Protein AF-A0A7Y5GNB3-F1 (afdb_monomer)

Structure (mmCIF, N/CA/C/O backbone):
data_AF-A0A7Y5GNB3-F1
#
_entry.id   AF-A0A7Y5GNB3-F1
#
loop_
_atom_site.group_PDB
_atom_site.id
_atom_site.type_symbol
_atom_site.label_atom_id
_atom_site.label_alt_id
_atom_site.label_comp_id
_atom_site.label_asym_id
_atom_site.label_entity_id
_atom_site.label_seq_id
_atom_site.pdbx_PDB_ins_code
_atom_site.Cartn_x
_atom_site.Cartn_y
_atom_site.Cartn_z
_atom_site.occupancy
_atom_site.B_iso_or_equiv
_atom_site.auth_seq_id
_atom_site.auth_comp_id
_atom_site.auth_asym_id
_atom_site.auth_atom_id
_atom_site.pdbx_PDB_model_num
ATOM 1 N N . MET A 1 1 ? 2.894 -20.223 -29.907 1.00 33.75 1 MET A N 1
ATOM 2 C CA . MET A 1 1 ? 2.914 -19.004 -30.746 1.00 33.75 1 MET A CA 1
ATOM 3 C C . MET A 1 1 ? 2.050 -17.938 -30.088 1.00 33.75 1 MET A C 1
ATOM 5 O O . MET A 1 1 ? 1.054 -18.268 -29.462 1.00 33.75 1 MET A O 1
ATOM 9 N N . THR A 1 2 ? 2.526 -16.702 -30.123 1.00 33.84 2 THR A N 1
ATOM 10 C CA . THR A 1 2 ? 2.248 -15.579 -29.219 1.00 33.84 2 THR A CA 1
ATOM 11 C C . THR A 1 2 ? 0.923 -14.840 -29.468 1.00 33.84 2 THR A C 1
ATOM 13 O O . THR A 1 2 ? 0.481 -14.677 -30.600 1.00 33.84 2 THR A O 1
ATOM 16 N N . LYS A 1 3 ? 0.349 -14.357 -28.354 1.00 45.47 3 LYS A N 1
ATOM 17 C CA . LYS A 1 3 ? -0.750 -13.387 -28.157 1.00 45.47 3 LYS A CA 1
ATOM 18 C C . LYS A 1 3 ? -0.812 -12.251 -29.197 1.00 45.47 3 LYS A C 1
ATOM 20 O O . LYS A 1 3 ? 0.195 -11.589 -29.429 1.00 45.47 3 LYS A O 1
ATOM 25 N N . LYS A 1 4 ? -2.028 -11.887 -29.625 1.00 36.28 4 LYS A N 1
ATOM 26 C CA . LYS A 1 4 ? -2.442 -10.490 -29.871 1.00 36.28 4 LYS A CA 1
ATOM 27 C C . LYS A 1 4 ? -3.887 -10.311 -29.399 1.00 36.28 4 LYS A C 1
ATOM 29 O O . LYS A 1 4 ? -4.824 -10.733 -30.064 1.00 36.28 4 LYS A O 1
ATOM 34 N N . SER A 1 5 ? -4.053 -9.727 -28.216 1.00 41.22 5 SER A N 1
ATOM 35 C CA . SER A 1 5 ? -5.339 -9.226 -27.733 1.00 41.22 5 SER A CA 1
ATOM 36 C C . SER A 1 5 ? -5.707 -7.976 -28.535 1.00 41.22 5 SER A C 1
ATOM 38 O O . SER A 1 5 ? -4.947 -7.007 -28.542 1.00 41.22 5 SER A O 1
ATOM 40 N N . ASN A 1 6 ? -6.855 -8.017 -29.213 1.00 38.19 6 ASN A N 1
ATOM 41 C CA . ASN A 1 6 ? -7.488 -6.886 -29.891 1.00 38.19 6 ASN A CA 1
ATOM 42 C C . ASN A 1 6 ? -7.860 -5.796 -28.871 1.00 38.19 6 ASN A C 1
ATOM 44 O O . ASN A 1 6 ? -9.002 -5.728 -28.428 1.00 38.19 6 ASN A O 1
ATOM 48 N N . ASN A 1 7 ? -6.910 -4.942 -28.492 1.00 41.50 7 ASN A N 1
ATOM 49 C CA . ASN A 1 7 ? -7.237 -3.673 -27.854 1.00 41.50 7 ASN A CA 1
ATOM 50 C C . ASN A 1 7 ? -7.339 -2.621 -28.959 1.00 41.50 7 ASN A C 1
ATOM 52 O O . ASN A 1 7 ? -6.339 -2.267 -29.585 1.00 41.50 7 ASN A O 1
ATOM 56 N N . SER A 1 8 ? -8.561 -2.168 -29.237 1.00 49.09 8 SER A N 1
ATOM 57 C CA . SER A 1 8 ? -8.845 -1.134 -30.231 1.00 49.09 8 SER A CA 1
ATOM 58 C C . SER A 1 8 ? -8.033 0.136 -29.921 1.00 49.09 8 SER A C 1
ATOM 60 O O . SER A 1 8 ? -8.184 0.691 -28.827 1.00 49.09 8 SER A O 1
ATOM 62 N N . PRO A 1 9 ? -7.196 0.633 -30.855 1.00 53.81 9 PRO A N 1
ATOM 63 C CA . PRO A 1 9 ? -6.323 1.793 -30.636 1.00 53.81 9 PRO A CA 1
ATOM 64 C C . PRO A 1 9 ? -7.065 3.048 -30.158 1.00 53.81 9 PRO A C 1
ATOM 66 O O . PRO A 1 9 ? -6.516 3.852 -29.412 1.00 53.81 9 PRO A O 1
ATOM 69 N N . SER A 1 10 ? -8.330 3.200 -30.552 1.00 52.97 10 SER A N 1
ATOM 70 C CA . SER A 1 10 ? -9.197 4.325 -30.196 1.00 52.97 10 SER A CA 1
ATOM 71 C C . SER A 1 10 ? -9.533 4.394 -28.705 1.00 52.97 10 SER A C 1
ATOM 73 O O . SER A 1 10 ? -9.517 5.482 -28.137 1.00 52.97 10 SER A O 1
ATOM 75 N N . VAL A 1 11 ? -9.779 3.251 -28.058 1.00 50.12 11 VAL A N 1
ATOM 76 C CA . VAL A 1 11 ? -10.068 3.192 -26.616 1.00 50.12 11 VAL A CA 1
ATOM 77 C C . VAL A 1 11 ? -8.819 3.592 -25.836 1.00 50.12 11 VAL A C 1
ATOM 79 O O . VAL A 1 11 ? -8.875 4.470 -24.984 1.00 50.12 11 VAL A O 1
ATOM 82 N N . LEU A 1 12 ? -7.661 3.042 -26.204 1.00 47.97 12 LEU A N 1
ATOM 83 C CA . LEU A 1 12 ? -6.388 3.367 -25.563 1.00 47.97 12 LEU A CA 1
ATOM 84 C C . LEU A 1 12 ? -6.004 4.849 -25.729 1.00 47.97 12 LEU A C 1
ATOM 86 O O . LEU A 1 12 ? -5.516 5.455 -24.783 1.00 47.97 12 LEU A O 1
ATOM 90 N N . ILE A 1 13 ? -6.257 5.453 -26.894 1.00 51.41 13 ILE A N 1
ATOM 91 C CA . ILE A 1 13 ? -5.993 6.882 -27.129 1.00 51.41 13 ILE A CA 1
ATOM 92 C C . ILE A 1 13 ? -6.908 7.768 -26.278 1.00 51.41 13 ILE A C 1
ATOM 94 O O . ILE A 1 13 ? -6.442 8.783 -25.768 1.00 51.41 13 ILE A O 1
ATOM 98 N N . ASN A 1 14 ? -8.179 7.403 -26.099 1.00 46.94 14 ASN A N 1
ATOM 99 C CA . ASN A 1 14 ? -9.084 8.176 -25.248 1.00 46.94 14 ASN A CA 1
ATOM 100 C C . ASN A 1 14 ? -8.690 8.065 -23.767 1.00 46.94 14 ASN A C 1
ATOM 102 O O . ASN A 1 14 ? -8.584 9.084 -23.092 1.00 46.94 14 ASN A O 1
ATOM 106 N N . TYR A 1 15 ? -8.326 6.864 -23.305 1.00 48.03 15 TYR A N 1
ATOM 107 C CA . TYR A 1 15 ? -7.757 6.660 -21.968 1.00 48.03 15 TYR A CA 1
ATOM 108 C C . TYR A 1 15 ? -6.443 7.432 -21.763 1.00 48.03 15 TYR A C 1
ATOM 110 O O . TYR A 1 15 ? -6.247 8.040 -20.719 1.00 48.03 15 TYR A O 1
ATOM 118 N N . LEU A 1 16 ? -5.549 7.476 -22.755 1.00 48.19 16 LEU A N 1
ATOM 119 C CA . LEU A 1 16 ? -4.295 8.240 -22.672 1.00 48.19 16 LEU A CA 1
ATOM 120 C C . LEU A 1 16 ? -4.500 9.758 -22.772 1.00 48.19 16 LEU A C 1
ATOM 122 O O . LEU A 1 16 ? -3.647 10.509 -22.311 1.00 48.19 16 LEU A O 1
ATOM 126 N N . LYS A 1 17 ? -5.598 10.227 -23.371 1.00 47.16 17 LYS A N 1
ATOM 127 C CA . LYS A 1 17 ? -5.959 11.652 -23.397 1.00 47.16 17 LYS A CA 1
ATOM 128 C C . LYS A 1 17 ? -6.608 12.099 -22.091 1.00 47.16 17 LYS A C 1
ATOM 130 O O . LYS A 1 17 ? -6.341 13.206 -21.647 1.00 47.16 17 LYS A O 1
ATOM 135 N N . GLU A 1 18 ? -7.417 11.253 -21.464 1.00 46.00 18 GLU A N 1
ATOM 136 C CA . GLU A 1 18 ? -8.108 11.589 -20.211 1.00 46.00 18 GLU A CA 1
ATOM 137 C C . GLU A 1 18 ? -7.254 11.301 -18.961 1.00 46.00 18 GLU A C 1
ATOM 139 O O . GLU A 1 18 ? -7.319 12.053 -17.993 1.00 46.00 18 GLU A O 1
ATOM 144 N N . PHE A 1 19 ? -6.380 10.286 -18.999 1.00 52.12 19 PHE A N 1
ATOM 145 C CA . PHE A 1 19 ? -5.480 9.887 -17.899 1.00 52.12 19 PHE A CA 1
ATOM 146 C C . PHE A 1 19 ? -3.993 10.038 -18.245 1.00 52.12 19 PHE A C 1
ATOM 148 O O . PHE A 1 19 ? -3.114 9.533 -17.543 1.00 52.12 19 PHE A O 1
ATOM 155 N N . GLY A 1 20 ? -3.687 10.724 -19.346 1.00 46.38 20 GLY A N 1
ATOM 156 C CA . GLY A 1 20 ? -2.318 11.055 -19.705 1.00 46.38 20 GLY A CA 1
ATOM 157 C C . GLY A 1 20 ? -1.679 11.904 -18.615 1.00 46.38 20 GLY A C 1
ATOM 158 O O . GLY A 1 20 ? -2.244 12.905 -18.172 1.00 46.38 20 GLY A O 1
ATOM 159 N N . T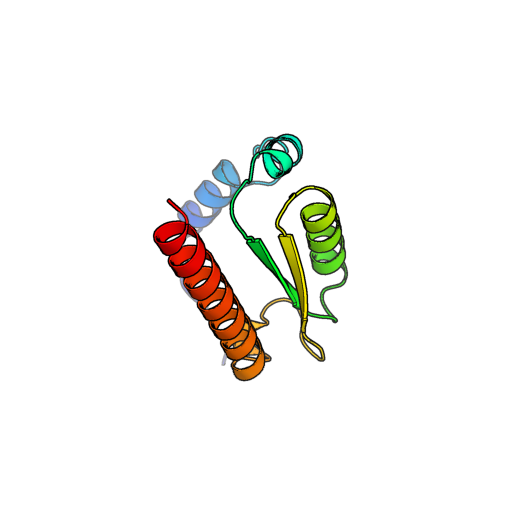HR A 1 21 ? -0.454 11.556 -18.231 1.00 50.97 21 THR A N 1
ATOM 160 C CA . THR A 1 21 ? 0.354 12.268 -17.226 1.00 50.97 21 THR A CA 1
ATOM 161 C C . THR A 1 21 ? 0.625 13.746 -17.560 1.00 50.97 21 THR A C 1
ATOM 163 O O . THR A 1 21 ? 1.256 14.432 -16.765 1.00 50.97 21 THR A O 1
ATOM 166 N N . GLY A 1 22 ? 0.179 14.237 -18.726 1.00 50.59 22 GLY A N 1
ATOM 167 C CA . GLY A 1 22 ? 0.225 15.643 -19.137 1.00 50.59 22 GLY A CA 1
ATOM 168 C C . GLY A 1 22 ? -1.061 16.452 -18.903 1.00 50.59 22 GLY A C 1
ATOM 169 O O . GLY A 1 22 ? -1.024 17.661 -19.095 1.00 50.59 22 GLY A O 1
ATOM 170 N N . ILE A 1 23 ? -2.182 15.826 -18.510 1.00 50.41 23 ILE A N 1
ATOM 171 C CA . ILE A 1 23 ? -3.486 16.499 -18.285 1.00 50.41 23 ILE A CA 1
ATOM 172 C C . ILE A 1 23 ? -4.000 16.287 -16.851 1.00 50.41 23 ILE A C 1
ATOM 174 O O . ILE A 1 23 ? -4.762 17.107 -16.335 1.00 50.41 23 ILE A O 1
ATOM 178 N N . MET A 1 24 ? -3.539 15.241 -16.158 1.00 50.94 24 MET A N 1
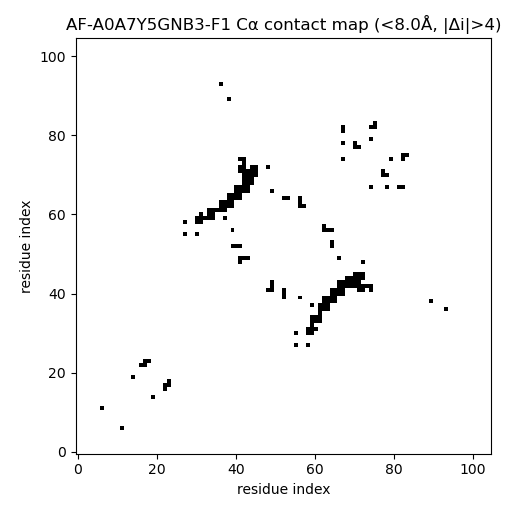ATOM 179 C CA . MET A 1 24 ? -3.884 15.038 -14.754 1.00 50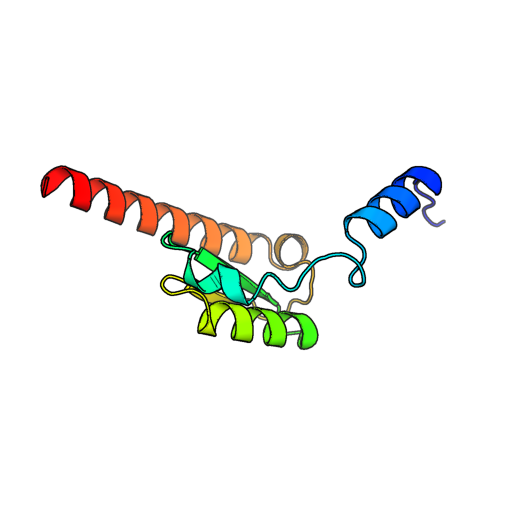.94 24 MET A CA 1
ATOM 180 C C . MET A 1 24 ? -3.189 16.100 -13.892 1.00 50.94 24 MET A C 1
ATOM 182 O O . MET A 1 24 ? -1.966 16.089 -13.735 1.00 50.94 24 MET A O 1
ATOM 186 N N . SER A 1 25 ? -3.970 17.036 -13.347 1.00 57.59 25 SER A N 1
ATOM 187 C CA . SER A 1 25 ? -3.450 18.011 -12.384 1.00 57.59 25 SER A CA 1
ATOM 188 C C . SER A 1 25 ? -2.804 17.260 -11.213 1.00 57.59 25 SER A C 1
ATOM 190 O O . SER A 1 25 ? -3.357 16.248 -10.775 1.00 57.59 25 SER A O 1
ATOM 192 N N . PRO A 1 26 ? -1.643 17.700 -10.698 1.00 65.88 26 PRO A N 1
ATOM 193 C CA . PRO A 1 26 ? -0.973 17.011 -9.602 1.00 65.88 26 PRO A CA 1
ATOM 194 C C . PRO A 1 26 ? -1.878 16.982 -8.364 1.00 65.88 26 PRO A C 1
ATOM 196 O O . PRO A 1 26 ? -2.050 17.988 -7.681 1.00 65.88 26 PRO A O 1
ATOM 199 N N . LEU A 1 27 ? -2.432 15.808 -8.049 1.00 74.50 27 LEU A N 1
ATOM 200 C CA . LEU A 1 27 ? -3.338 15.614 -6.909 1.00 74.50 27 LEU A CA 1
ATOM 201 C C . LEU A 1 27 ? -2.611 15.553 -5.556 1.00 74.50 27 LEU A C 1
ATOM 203 O O . LEU A 1 27 ? -3.250 15.384 -4.522 1.00 74.50 27 LEU A O 1
ATOM 207 N N . TRP A 1 28 ? -1.288 15.738 -5.544 1.00 78.62 28 TRP A N 1
ATOM 208 C CA . TRP A 1 28 ? -0.449 15.723 -4.342 1.00 78.62 28 TRP A CA 1
ATOM 209 C C . TRP A 1 28 ? -0.968 16.650 -3.235 1.00 78.62 28 TRP A C 1
ATOM 211 O O . TRP A 1 28 ? -0.939 16.275 -2.068 1.00 78.62 28 TRP A O 1
ATOM 221 N N . GLY A 1 29 ? -1.504 17.825 -3.591 1.00 74.12 29 GLY A N 1
ATOM 222 C CA . GLY A 1 29 ? -2.081 18.767 -2.624 1.00 74.12 29 GLY A CA 1
ATOM 223 C C . GLY A 1 29 ? -3.366 18.273 -1.947 1.00 74.12 29 GLY A C 1
ATOM 224 O O . GLY A 1 29 ? -3.673 18.712 -0.844 1.00 74.12 29 GLY A O 1
ATOM 225 N N . PHE A 1 30 ? -4.090 17.340 -2.570 1.00 78.19 30 PHE A N 1
ATOM 226 C CA . PHE A 1 30 ? -5.335 16.775 -2.043 1.00 78.19 30 PHE A CA 1
ATOM 227 C C . PHE A 1 30 ? -5.114 15.535 -1.175 1.00 78.19 30 PHE A C 1
ATOM 229 O O . PHE A 1 30 ? -6.018 15.157 -0.437 1.00 78.19 30 PHE A O 1
ATOM 236 N N . LEU A 1 31 ? -3.925 14.921 -1.215 1.00 82.00 31 LEU A N 1
ATOM 237 C CA . LEU A 1 31 ? -3.615 13.732 -0.412 1.00 82.00 31 LEU A CA 1
ATOM 238 C C . LEU A 1 31 ? -3.760 13.988 1.094 1.00 82.00 31 LEU A C 1
ATOM 240 O O . LEU A 1 31 ? -4.214 13.114 1.827 1.00 82.00 31 LEU A O 1
ATOM 244 N N . ARG A 1 32 ? -3.469 15.215 1.538 1.00 82.44 32 ARG A N 1
ATOM 245 C CA . ARG A 1 32 ? -3.623 15.632 2.940 1.00 82.44 32 ARG A CA 1
ATOM 246 C C . ARG A 1 32 ? -5.075 15.708 3.402 1.00 82.44 32 ARG A C 1
ATOM 248 O O . ARG A 1 32 ? -5.319 15.657 4.599 1.00 82.44 32 ARG A O 1
ATOM 255 N N . ASN A 1 33 ? -6.017 15.819 2.468 1.00 81.88 33 ASN A N 1
ATOM 256 C CA . ASN A 1 33 ? -7.448 15.865 2.767 1.00 81.88 33 ASN A CA 1
ATOM 257 C C . ASN A 1 33 ? -8.055 14.456 2.877 1.00 81.88 33 ASN A C 1
ATOM 259 O O . ASN A 1 33 ? -9.259 14.323 3.077 1.00 81.88 33 ASN A O 1
ATOM 263 N N . ILE A 1 34 ? -7.255 13.398 2.696 1.00 84.50 34 ILE A N 1
ATOM 264 C CA . ILE A 1 34 ? -7.710 12.025 2.890 1.00 84.50 34 ILE A CA 1
ATOM 265 C C . ILE A 1 34 ? -7.702 11.731 4.393 1.00 84.50 34 ILE A C 1
ATOM 267 O O . ILE A 1 34 ? -6.654 11.492 4.990 1.00 84.50 34 ILE A O 1
ATOM 271 N N . GLU A 1 35 ? -8.891 11.753 4.991 1.00 82.12 35 GLU A N 1
ATOM 272 C CA . GLU A 1 35 ? -9.113 11.500 6.425 1.00 82.12 35 GLU A CA 1
ATOM 273 C C . GLU A 1 35 ? -9.395 10.020 6.743 1.00 82.12 35 GLU A C 1
ATOM 275 O O . GLU A 1 35 ? -9.509 9.631 7.905 1.00 82.12 35 GLU A O 1
ATOM 280 N N . TYR A 1 36 ? -9.521 9.181 5.714 1.00 84.50 36 TYR A N 1
ATOM 281 C CA . TYR A 1 36 ? -9.774 7.751 5.867 1.00 84.50 36 TYR A CA 1
ATOM 282 C C . TYR A 1 36 ? -8.462 6.962 5.971 1.00 84.50 36 TYR A C 1
ATOM 284 O O . TYR A 1 36 ? -7.459 7.379 5.386 1.00 84.50 36 TYR A O 1
ATOM 292 N N . PRO A 1 37 ? -8.454 5.803 6.657 1.00 87.88 37 PRO A N 1
ATOM 293 C CA . PRO A 1 37 ? -7.318 4.891 6.620 1.00 87.88 37 PRO A CA 1
ATOM 294 C C . PRO A 1 37 ? -6.990 4.488 5.178 1.00 87.88 37 PRO A C 1
ATOM 296 O O . PRO A 1 37 ? -7.881 4.096 4.422 1.00 87.88 37 PRO A O 1
ATOM 299 N N . VAL A 1 38 ? -5.714 4.556 4.801 1.00 90.81 38 VAL A N 1
ATOM 300 C CA . VAL A 1 38 ? -5.232 4.164 3.469 1.00 90.81 38 VAL A CA 1
ATOM 301 C C . VAL A 1 38 ? -4.141 3.118 3.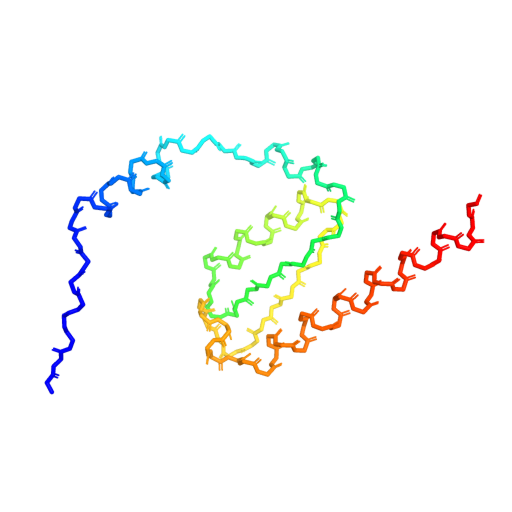614 1.00 90.81 38 VAL A C 1
ATOM 303 O O . VAL A 1 38 ? -3.129 3.364 4.261 1.00 90.81 38 VAL A O 1
ATOM 306 N N . LEU A 1 39 ? -4.307 1.974 2.956 1.00 92.44 39 LEU A N 1
ATOM 307 C CA . LEU A 1 39 ? -3.231 1.006 2.786 1.00 92.44 39 LEU A CA 1
ATOM 308 C C . LEU A 1 39 ? -2.553 1.228 1.436 1.00 92.44 39 LEU A C 1
ATOM 310 O O . LEU A 1 39 ? -3.184 1.156 0.382 1.00 92.44 39 LEU A O 1
ATOM 314 N N . LEU A 1 40 ? -1.252 1.468 1.478 1.00 92.69 40 LEU A N 1
ATOM 315 C CA . LEU A 1 40 ? -0.386 1.576 0.321 1.00 92.69 40 LEU A CA 1
ATOM 316 C C . LEU A 1 40 ? 0.472 0.312 0.229 1.00 92.69 40 LEU A C 1
ATOM 318 O O . LEU A 1 40 ? 1.136 -0.053 1.196 1.00 92.69 40 LEU A O 1
ATOM 322 N N . ILE A 1 41 ? 0.487 -0.351 -0.928 1.00 92.19 41 ILE A N 1
ATOM 323 C CA . ILE A 1 41 ? 1.259 -1.583 -1.146 1.00 92.19 41 ILE A CA 1
ATOM 324 C C . ILE A 1 41 ? 2.156 -1.391 -2.370 1.00 92.19 41 ILE A C 1
ATOM 326 O O . ILE A 1 41 ? 1.675 -0.979 -3.426 1.00 92.19 41 ILE A O 1
ATOM 330 N N . SER A 1 42 ? 3.452 -1.676 -2.242 1.00 91.81 42 SER A N 1
ATOM 331 C CA . SER A 1 42 ? 4.390 -1.696 -3.371 1.00 91.81 42 SER A CA 1
ATOM 332 C C . SER A 1 42 ? 5.300 -2.923 -3.320 1.00 91.81 42 SER A C 1
ATOM 334 O O . SER A 1 42 ? 5.554 -3.465 -2.248 1.00 91.81 42 SER A O 1
ATOM 336 N N . GLY A 1 43 ? 5.766 -3.385 -4.480 1.00 89.56 43 GLY A N 1
ATOM 337 C CA . GLY A 1 43 ? 6.756 -4.454 -4.553 1.00 89.56 43 GLY A CA 1
ATOM 338 C C . GLY A 1 43 ? 8.165 -3.910 -4.349 1.00 89.56 43 GLY A C 1
ATOM 339 O O . GLY A 1 43 ? 8.472 -2.788 -4.767 1.00 89.56 43 GLY A O 1
ATOM 340 N N . GLU A 1 44 ? 9.021 -4.696 -3.704 1.00 88.50 44 GLU A N 1
ATOM 341 C CA . GLU A 1 44 ? 10.420 -4.347 -3.443 1.00 88.50 44 GLU A CA 1
ATOM 342 C C . GLU A 1 44 ? 11.205 -4.060 -4.734 1.00 88.50 44 GLU A C 1
ATOM 344 O O . GLU A 1 44 ? 12.000 -3.120 -4.784 1.00 88.50 44 GLU A O 1
ATOM 349 N N . GLU A 1 45 ? 10.937 -4.808 -5.807 1.00 87.06 45 GLU A N 1
ATOM 350 C CA . GLU A 1 45 ? 11.648 -4.663 -7.083 1.00 87.06 45 GLU A CA 1
ATOM 351 C C . GLU A 1 45 ? 11.148 -3.461 -7.903 1.00 87.06 45 GLU A C 1
ATOM 353 O O . GLU A 1 45 ? 11.825 -2.993 -8.824 1.00 87.06 45 GLU A O 1
ATOM 358 N N . ASP A 1 46 ? 9.986 -2.897 -7.553 1.00 87.75 46 AS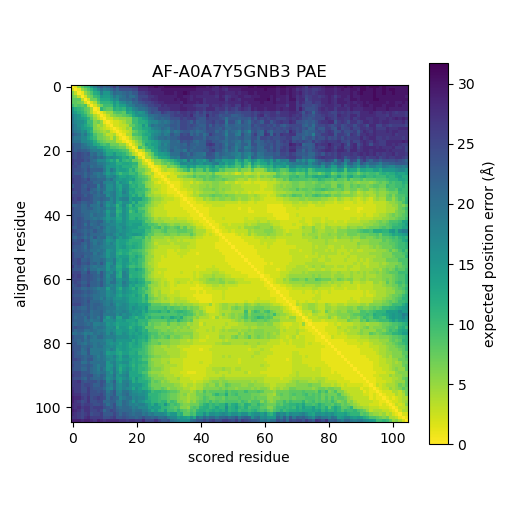P A N 1
ATOM 359 C CA . ASP A 1 46 ? 9.434 -1.716 -8.209 1.00 87.75 46 ASP A CA 1
ATOM 360 C C . ASP A 1 46 ? 9.916 -0.416 -7.545 1.00 87.75 46 ASP A C 1
ATOM 362 O O . ASP A 1 46 ? 9.171 0.315 -6.888 1.00 87.75 46 ASP A O 1
ATOM 366 N N . ILE A 1 47 ? 11.199 -0.104 -7.738 1.00 84.44 47 ILE A N 1
ATOM 367 C CA . ILE A 1 47 ? 11.876 1.053 -7.127 1.00 84.44 47 ILE A CA 1
ATOM 368 C C . ILE A 1 47 ? 11.174 2.378 -7.473 1.00 84.44 47 ILE A C 1
ATOM 370 O O . ILE A 1 47 ? 11.062 3.280 -6.631 1.00 84.44 47 ILE A O 1
ATOM 374 N N . LYS A 1 48 ? 10.689 2.513 -8.716 1.00 85.00 48 LYS A N 1
ATOM 375 C CA . LYS A 1 48 ? 10.035 3.739 -9.191 1.00 85.00 48 LYS A CA 1
ATOM 376 C C . LYS A 1 48 ? 8.722 3.957 -8.452 1.00 85.00 48 LYS A C 1
ATOM 378 O O . LYS A 1 48 ? 8.507 5.053 -7.930 1.00 85.00 48 LYS A O 1
ATOM 383 N N . TYR A 1 49 ? 7.852 2.950 -8.419 1.00 84.06 49 TYR A N 1
ATOM 384 C CA . TYR A 1 49 ? 6.554 3.101 -7.774 1.00 84.06 49 TYR A CA 1
ATOM 385 C C . TYR A 1 49 ? 6.683 3.075 -6.253 1.00 84.06 49 TYR A C 1
ATOM 387 O O . TYR A 1 49 ? 6.051 3.905 -5.616 1.00 84.06 49 TYR A O 1
ATOM 395 N N . SER A 1 50 ? 7.595 2.294 -5.670 1.00 85.69 50 SER A N 1
ATOM 396 C CA . SER A 1 50 ? 7.919 2.363 -4.237 1.00 85.69 50 SER A CA 1
ATOM 397 C C . SER A 1 50 ? 8.334 3.774 -3.798 1.00 85.69 50 SER A C 1
ATOM 399 O O . SER A 1 50 ? 7.875 4.268 -2.771 1.00 85.69 50 SER A O 1
ATOM 401 N N . SER A 1 51 ? 9.118 4.491 -4.610 1.00 86.75 51 SER A N 1
ATOM 402 C CA . SER A 1 51 ? 9.484 5.889 -4.323 1.00 86.75 51 SER A CA 1
ATOM 403 C C . SER A 1 51 ? 8.296 6.858 -4.395 1.00 86.75 51 SER A C 1
ATOM 405 O O . SER A 1 51 ? 8.261 7.851 -3.668 1.00 86.75 51 SER A O 1
ATOM 407 N N . ILE A 1 52 ? 7.330 6.606 -5.283 1.00 87.88 52 ILE A N 1
ATOM 408 C CA . ILE A 1 52 ? 6.094 7.398 -5.391 1.00 87.88 52 ILE A CA 1
ATOM 409 C C . ILE A 1 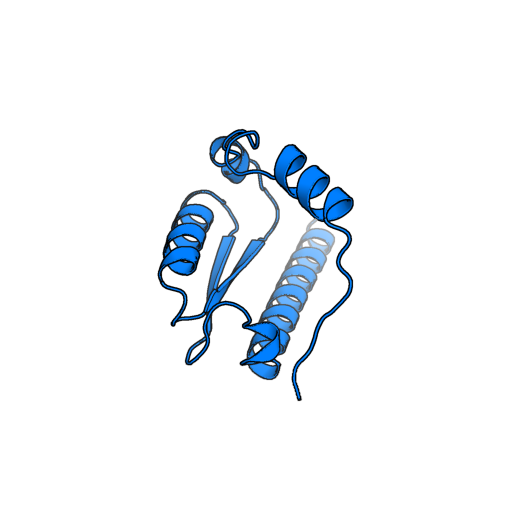52 ? 5.184 7.095 -4.201 1.00 87.88 52 ILE A C 1
ATOM 411 O O . ILE A 1 52 ? 4.694 8.021 -3.563 1.00 87.88 52 ILE A O 1
ATOM 415 N N . THR A 1 53 ? 5.015 5.819 -3.869 1.00 87.94 53 THR A N 1
ATOM 416 C CA . THR A 1 53 ? 4.208 5.345 -2.747 1.00 87.94 53 THR A CA 1
ATOM 417 C C . THR A 1 53 ? 4.719 5.894 -1.421 1.00 87.94 53 THR A C 1
ATOM 419 O O . THR A 1 53 ? 3.922 6.387 -0.630 1.00 87.94 53 THR A O 1
ATOM 422 N N . LYS A 1 54 ? 6.042 5.940 -1.222 1.00 88.75 54 LYS A N 1
ATOM 423 C CA . LYS A 1 54 ? 6.648 6.612 -0.067 1.00 88.75 54 LYS A CA 1
ATOM 424 C C . LYS A 1 54 ? 6.232 8.080 0.037 1.00 88.75 54 LYS A C 1
ATOM 426 O O . LYS A 1 54 ? 5.795 8.531 1.085 1.00 88.75 54 LYS A O 1
ATOM 431 N N . LYS A 1 55 ? 6.309 8.828 -1.068 1.00 87.62 55 LYS A N 1
ATOM 432 C CA . LYS A 1 55 ? 5.870 10.233 -1.092 1.00 87.62 55 LYS A CA 1
ATOM 433 C C . LYS A 1 55 ? 4.374 10.373 -0.813 1.00 87.62 55 LYS A C 1
ATOM 435 O O . LYS A 1 55 ? 3.953 11.398 -0.289 1.00 87.62 55 LYS A O 1
ATOM 440 N N . MET A 1 56 ? 3.559 9.396 -1.210 1.00 87.94 56 MET A N 1
ATOM 441 C CA . MET A 1 56 ? 2.127 9.401 -0.904 1.00 87.94 56 MET A CA 1
ATOM 442 C C . MET A 1 56 ? 1.891 9.179 0.587 1.00 87.94 56 MET A C 1
ATOM 444 O O . MET A 1 56 ? 1.114 9.923 1.172 1.00 87.94 56 MET A O 1
ATOM 448 N N . GLU A 1 57 ? 2.592 8.221 1.195 1.00 91.50 57 GLU A N 1
ATOM 449 C CA . GLU A 1 57 ? 2.521 7.951 2.633 1.00 91.50 57 GLU A CA 1
ATOM 450 C C . GLU A 1 57 ? 2.876 9.195 3.459 1.00 91.50 57 GLU A C 1
ATOM 452 O O . GLU A 1 57 ? 2.093 9.601 4.310 1.00 91.50 57 GLU A O 1
ATOM 457 N N . GLU A 1 58 ? 3.943 9.908 3.089 1.00 89.06 58 GLU A N 1
ATOM 458 C CA . GLU A 1 58 ? 4.350 11.167 3.734 1.00 89.06 58 GLU A CA 1
ATOM 459 C C . GLU A 1 58 ? 3.296 12.295 3.639 1.00 89.06 58 GLU A C 1
ATOM 461 O O . GLU A 1 58 ? 3.361 13.274 4.386 1.00 89.06 58 GLU A O 1
ATOM 466 N N . ASN A 1 59 ? 2.344 12.208 2.704 1.00 86.94 59 ASN A N 1
ATOM 467 C CA . ASN A 1 59 ? 1.332 13.243 2.467 1.00 86.94 59 ASN A CA 1
ATOM 468 C C . ASN A 1 59 ? -0.092 12.835 2.868 1.00 86.94 59 ASN A C 1
ATOM 470 O O . ASN A 1 59 ? -0.981 13.682 2.797 1.00 86.94 59 ASN A O 1
ATOM 474 N N . ILE A 1 60 ? -0.321 11.591 3.291 1.00 88.88 60 ILE A N 1
ATOM 475 C CA . ILE A 1 60 ? -1.628 11.096 3.735 1.00 88.88 60 ILE A CA 1
ATOM 476 C C . ILE A 1 60 ? -1.559 10.851 5.242 1.00 88.88 60 ILE A C 1
ATOM 478 O O . ILE A 1 60 ? -0.768 10.045 5.716 1.00 88.88 60 ILE A O 1
ATOM 482 N N . ILE A 1 61 ? -2.428 11.517 6.003 1.00 86.44 61 ILE A N 1
ATOM 483 C CA . ILE A 1 61 ? -2.377 11.525 7.477 1.00 86.44 61 ILE A CA 1
ATOM 484 C C . ILE A 1 61 ? -2.555 10.120 8.070 1.00 86.44 61 ILE A C 1
ATOM 486 O O . ILE A 1 61 ? -1.964 9.794 9.095 1.00 86.44 61 ILE A O 1
ATOM 490 N N . SER A 1 62 ? -3.390 9.290 7.445 1.00 86.94 62 SER A N 1
ATOM 491 C CA . SER A 1 62 ? -3.716 7.935 7.907 1.00 86.94 62 SER A CA 1
ATOM 492 C C . SER A 1 62 ? -3.278 6.858 6.914 1.00 86.94 62 SER A C 1
ATOM 494 O O . SER A 1 62 ? -3.970 5.853 6.745 1.00 86.94 62 SER A O 1
ATOM 496 N N . ALA A 1 63 ? -2.147 7.072 6.235 1.00 91.50 63 ALA A N 1
ATOM 497 C CA . ALA A 1 63 ? -1.566 6.058 5.368 1.00 91.50 63 ALA A CA 1
ATOM 498 C C . ALA A 1 63 ? -0.692 5.064 6.134 1.00 91.50 63 ALA A C 1
ATOM 500 O O . ALA A 1 63 ? 0.048 5.405 7.050 1.00 91.50 63 ALA A O 1
ATOM 501 N N . GLU A 1 64 ? -0.759 3.818 5.692 1.00 91.69 64 GLU A N 1
ATOM 502 C CA . GLU A 1 64 ? 0.109 2.728 6.093 1.00 91.69 64 GLU A CA 1
ATOM 503 C C . GLU A 1 64 ? 0.760 2.172 4.829 1.00 91.69 64 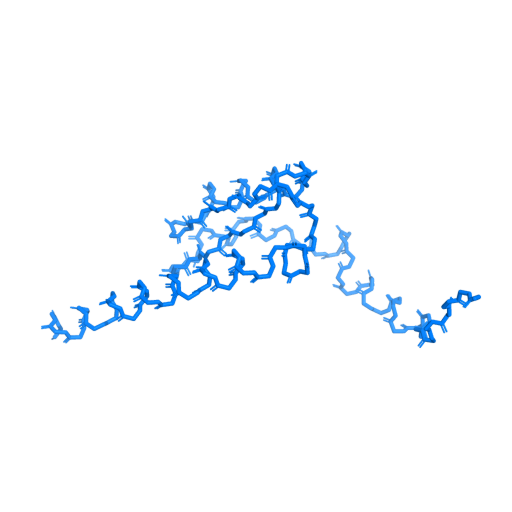GLU A C 1
ATOM 505 O O . GLU A 1 64 ? 0.063 1.704 3.931 1.00 91.69 64 GLU A O 1
ATOM 510 N N . TRP A 1 65 ? 2.089 2.219 4.738 1.00 93.12 65 TRP A N 1
ATOM 511 C CA . TRP A 1 65 ? 2.812 1.638 3.609 1.00 93.12 65 TRP A CA 1
ATOM 512 C C . TRP A 1 65 ? 3.380 0.256 3.951 1.00 93.12 65 TRP A C 1
ATOM 514 O O . TRP A 1 65 ? 3.945 0.026 5.026 1.00 93.12 65 TRP A O 1
ATOM 524 N N . ARG A 1 66 ? 3.196 -0.688 3.026 1.00 93.31 66 ARG A N 1
ATOM 525 C CA . ARG A 1 66 ? 3.697 -2.061 3.080 1.00 93.31 66 ARG A CA 1
ATOM 526 C C . ARG A 1 66 ? 4.469 -2.380 1.806 1.00 93.31 66 ARG A C 1
ATOM 528 O O . ARG A 1 66 ? 3.988 -2.132 0.701 1.00 93.31 66 ARG A O 1
ATOM 535 N N . ILE A 1 67 ? 5.664 -2.932 1.985 1.00 91.62 67 ILE A N 1
ATOM 536 C CA . ILE A 1 67 ? 6.517 -3.393 0.892 1.00 91.62 67 ILE A CA 1
ATOM 537 C C . ILE A 1 67 ? 6.465 -4.915 0.882 1.00 91.62 67 ILE A C 1
ATOM 539 O O . ILE A 1 67 ? 6.717 -5.532 1.915 1.00 91.62 67 ILE A O 1
ATOM 543 N N . VAL A 1 68 ? 6.131 -5.493 -0.267 1.00 90.25 68 VAL A N 1
ATOM 544 C CA . VAL A 1 68 ? 6.100 -6.942 -0.476 1.00 90.25 68 VAL A CA 1
ATOM 545 C C . VAL A 1 68 ? 7.405 -7.368 -1.142 1.00 90.25 68 VAL A C 1
ATOM 547 O O . VAL A 1 68 ? 7.770 -6.845 -2.199 1.00 90.25 68 VAL A O 1
ATOM 550 N N . GLY A 1 69 ? 8.123 -8.291 -0.505 1.00 87.19 69 GLY A N 1
ATOM 551 C CA . GLY A 1 69 ? 9.407 -8.792 -0.999 1.00 87.19 69 GLY A CA 1
ATOM 552 C C . GLY A 1 69 ? 9.259 -9.656 -2.253 1.00 87.19 69 GLY A C 1
ATOM 553 O O . GLY A 1 69 ? 8.183 -10.187 -2.533 1.00 87.19 69 GLY A O 1
ATOM 554 N N . ASN A 1 70 ? 10.352 -9.814 -3.005 1.00 85.75 70 ASN A N 1
ATOM 555 C CA . ASN A 1 70 ? 10.429 -10.691 -4.185 1.00 85.75 70 ASN A CA 1
ATOM 556 C C . ASN A 1 70 ? 9.279 -10.481 -5.195 1.00 85.75 70 ASN A C 1
ATOM 558 O O . ASN A 1 70 ? 8.732 -11.449 -5.737 1.00 85.75 70 ASN A O 1
ATOM 562 N N . CYS A 1 71 ? 8.859 -9.230 -5.395 1.00 87.12 71 CYS A N 1
ATOM 563 C CA . CYS A 1 71 ? 7.885 -8.876 -6.418 1.00 87.12 71 CYS A CA 1
ATOM 564 C C . CYS A 1 71 ? 8.089 -7.452 -6.941 1.00 87.12 71 CYS A C 1
ATOM 566 O O . CYS A 1 71 ? 8.603 -6.570 -6.246 1.00 87.12 71 CYS A O 1
ATOM 568 N N . GLY A 1 72 ? 7.676 -7.240 -8.186 1.00 84.94 72 GLY A N 1
ATOM 569 C CA . GLY A 1 72 ? 7.686 -5.956 -8.866 1.00 84.94 72 GLY A CA 1
ATOM 570 C C . GLY A 1 72 ? 6.318 -5.281 -8.830 1.00 84.94 72 GLY A C 1
ATOM 571 O O . GLY A 1 72 ? 5.739 -5.018 -7.779 1.00 84.94 72 GLY A O 1
ATOM 572 N N . HIS A 1 73 ? 5.795 -4.953 -10.010 1.00 82.62 73 HIS A N 1
ATOM 573 C CA . HIS A 1 73 ? 4.589 -4.134 -10.133 1.00 82.62 73 HIS A CA 1
ATOM 574 C C . HIS A 1 73 ? 3.294 -4.916 -9.856 1.00 82.62 73 HIS A C 1
ATOM 576 O O . HIS A 1 73 ? 2.336 -4.379 -9.300 1.00 82.62 73 HIS A O 1
ATOM 582 N N . ASN A 1 74 ? 3.236 -6.194 -10.247 1.00 85.25 74 ASN A N 1
ATOM 583 C CA . ASN A 1 74 ? 2.005 -6.986 -10.206 1.00 85.25 74 ASN A CA 1
ATOM 584 C C . ASN A 1 74 ? 1.941 -7.862 -8.953 1.00 85.25 74 ASN A C 1
ATOM 586 O O . ASN A 1 74 ? 1.790 -9.078 -9.034 1.00 85.25 74 ASN A O 1
ATOM 590 N N . ILE A 1 75 ? 2.003 -7.222 -7.787 1.00 85.94 75 ILE A N 1
ATOM 591 C CA . ILE A 1 75 ? 2.049 -7.865 -6.462 1.00 85.94 75 ILE A CA 1
ATOM 592 C C . ILE A 1 75 ? 0.926 -8.898 -6.281 1.00 85.94 75 ILE A C 1
ATOM 594 O O . ILE A 1 75 ? 1.157 -9.997 -5.795 1.00 85.94 75 ILE A O 1
ATOM 598 N N . HIS A 1 76 ? -0.287 -8.585 -6.740 1.00 83.06 76 HIS A N 1
ATOM 599 C CA . HIS A 1 76 ? -1.446 -9.480 -6.659 1.00 83.06 76 HIS A CA 1
ATOM 600 C C . HIS A 1 76 ? -1.314 -10.768 -7.498 1.00 83.06 76 HIS A C 1
ATOM 602 O O . HIS A 1 76 ? -2.016 -11.738 -7.226 1.00 83.06 76 HIS A O 1
ATOM 608 N N . LEU A 1 77 ? -0.445 -10.790 -8.517 1.00 83.88 77 LEU A N 1
ATOM 609 C CA . LEU A 1 77 ? -0.148 -11.976 -9.332 1.00 83.88 77 LEU A CA 1
ATOM 610 C C . LEU A 1 77 ? 1.117 -12.695 -8.860 1.00 83.88 77 LEU A C 1
ATOM 612 O O . LEU A 1 77 ? 1.181 -13.918 -8.925 1.00 83.88 77 LEU A O 1
ATOM 616 N N . GLU A 1 78 ? 2.118 -11.935 -8.422 1.00 83.56 78 GLU A N 1
ATOM 617 C CA . GLU A 1 78 ? 3.433 -12.449 -8.031 1.00 83.56 78 GLU A CA 1
ATOM 618 C C . GLU A 1 78 ? 3.431 -12.995 -6.595 1.00 83.56 78 GLU A C 1
ATOM 620 O O . GLU A 1 78 ? 4.014 -14.045 -6.338 1.00 83.56 78 GLU A O 1
ATOM 625 N N . GLN A 1 79 ? 2.717 -12.333 -5.680 1.00 89.12 79 GLN A N 1
ATOM 626 C CA . GLN A 1 79 ? 2.579 -12.696 -4.265 1.00 89.12 79 GLN A CA 1
ATOM 627 C C . GLN A 1 79 ? 1.100 -12.656 -3.82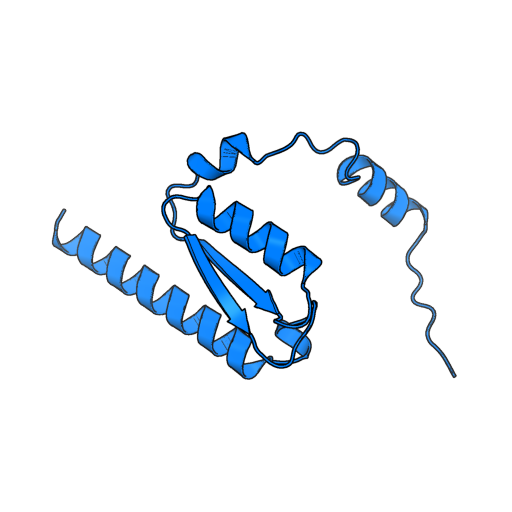4 1.00 89.12 79 GLN A C 1
ATOM 629 O O . GLN A 1 79 ? 0.713 -11.870 -2.954 1.00 89.12 79 GLN A O 1
ATOM 634 N N . PRO A 1 80 ? 0.225 -13.503 -4.404 1.00 89.50 80 PRO A N 1
ATOM 635 C CA . PRO A 1 80 ? -1.221 -13.447 -4.171 1.00 89.50 80 PRO A CA 1
ATOM 636 C C . PRO A 1 80 ? -1.612 -13.687 -2.707 1.00 89.50 80 PRO A C 1
ATOM 638 O O . PRO A 1 80 ? -2.572 -13.089 -2.217 1.00 89.50 80 PRO A O 1
ATOM 641 N N . LEU A 1 81 ? -0.875 -14.549 -1.997 1.00 90.69 81 LEU A N 1
ATOM 642 C CA . LEU A 1 81 ? -1.145 -14.856 -0.593 1.00 90.69 81 LEU A CA 1
ATOM 643 C C . LEU A 1 81 ? -0.799 -13.667 0.306 1.00 90.69 81 LEU A C 1
ATOM 645 O O . LEU A 1 81 ? -1.627 -13.256 1.114 1.00 90.69 81 LEU A O 1
ATOM 649 N N . GLU A 1 82 ? 0.392 -13.095 0.135 1.00 90.06 82 GLU A N 1
ATOM 650 C CA . GLU A 1 82 ? 0.843 -11.947 0.922 1.00 90.06 82 GLU A CA 1
ATOM 651 C C . GLU A 1 82 ? -0.036 -10.723 0.662 1.00 90.06 82 GLU A C 1
ATOM 653 O O . GLU A 1 82 ? -0.504 -10.088 1.605 1.00 90.06 82 GLU A O 1
ATOM 658 N N . PHE A 1 83 ? -0.381 -10.468 -0.603 1.00 90.00 83 PHE A N 1
ATOM 659 C CA . PHE A 1 83 ? -1.343 -9.433 -0.968 1.00 90.00 83 PHE A CA 1
ATOM 660 C C . PHE A 1 83 ? -2.693 -9.631 -0.259 1.00 90.00 83 PHE A C 1
ATOM 662 O O . PHE A 1 83 ? -3.215 -8.701 0.353 1.00 90.00 83 PHE A O 1
ATOM 669 N N . SER A 1 84 ? -3.244 -10.849 -0.289 1.00 91.88 84 SER A N 1
ATOM 670 C CA . SER A 1 84 ? -4.536 -11.149 0.345 1.00 91.88 84 SER A CA 1
ATOM 671 C C . SER A 1 84 ? -4.491 -10.981 1.867 1.00 91.88 84 SER A C 1
ATOM 673 O O . SER A 1 84 ? -5.435 -10.459 2.457 1.00 91.88 84 SER A O 1
ATOM 675 N N . LEU A 1 85 ? -3.392 -11.391 2.507 1.00 93.81 85 LEU A N 1
ATOM 676 C CA . LEU A 1 85 ? -3.192 -11.227 3.948 1.00 93.81 85 LEU A CA 1
ATOM 677 C C . LEU A 1 85 ? -3.133 -9.751 4.348 1.00 93.81 85 LEU A C 1
ATOM 679 O O . LEU A 1 85 ? -3.776 -9.365 5.323 1.00 93.81 85 LEU A O 1
ATOM 683 N N . LEU A 1 86 ? -2.415 -8.925 3.581 1.00 93.12 86 LEU A N 1
ATOM 684 C CA . LEU A 1 86 ? -2.329 -7.484 3.823 1.00 93.12 86 LEU A CA 1
ATOM 685 C C . LEU A 1 86 ? -3.702 -6.811 3.736 1.00 93.12 86 LEU A C 1
ATOM 687 O O . LEU A 1 86 ? -4.053 -6.018 4.609 1.00 93.12 86 LEU A O 1
ATOM 691 N N . ILE A 1 87 ? -4.498 -7.159 2.721 1.00 92.06 87 ILE A N 1
ATOM 692 C CA . ILE A 1 87 ? -5.853 -6.620 2.558 1.00 92.06 87 ILE A CA 1
ATOM 693 C C . ILE A 1 87 ? -6.757 -7.045 3.719 1.00 92.06 87 ILE A C 1
ATOM 695 O O . ILE A 1 87 ? -7.394 -6.189 4.329 1.00 92.06 87 ILE A O 1
ATOM 699 N N . ASN A 1 88 ? -6.789 -8.335 4.062 1.00 93.12 88 ASN A N 1
ATOM 700 C CA . ASN A 1 88 ? -7.642 -8.830 5.146 1.00 93.12 88 ASN A CA 1
ATOM 701 C C . ASN A 1 88 ? -7.263 -8.205 6.494 1.00 93.12 88 ASN A C 1
ATOM 703 O O . ASN A 1 88 ? -8.127 -7.677 7.185 1.00 93.12 88 ASN A O 1
ATOM 707 N N . SER A 1 89 ? -5.967 -8.160 6.822 1.00 92.56 89 SER A N 1
ATOM 708 C CA . SER A 1 89 ? -5.491 -7.536 8.061 1.00 92.56 89 SER A CA 1
ATOM 709 C C . SER A 1 89 ? -5.870 -6.058 8.157 1.00 92.56 89 SER A C 1
ATOM 711 O O . SER A 1 89 ? -6.135 -5.560 9.252 1.00 92.56 89 SER A O 1
ATOM 713 N N . PHE A 1 90 ? -5.865 -5.341 7.035 1.00 93.00 90 PHE A N 1
ATOM 714 C CA . PHE A 1 90 ? -6.249 -3.937 7.001 1.00 93.00 90 PHE A CA 1
ATOM 715 C C . PHE A 1 90 ? -7.758 -3.746 7.182 1.00 93.00 90 PHE A C 1
ATOM 717 O O . PHE A 1 90 ? -8.175 -2.867 7.935 1.00 93.00 90 PHE A O 1
ATOM 724 N N . LEU A 1 91 ? -8.575 -4.591 6.550 1.00 91.06 91 LEU A N 1
ATOM 725 C CA . LEU A 1 91 ? -10.029 -4.568 6.718 1.00 91.06 91 LEU A CA 1
ATOM 726 C C . LEU A 1 91 ? -10.444 -4.906 8.155 1.00 91.06 91 LEU A C 1
ATOM 728 O O . LEU A 1 91 ? -11.281 -4.206 8.721 1.00 91.06 91 LEU A O 1
ATOM 732 N N . ASP A 1 92 ? -9.817 -5.911 8.768 1.00 92.19 92 ASP A N 1
ATOM 733 C CA . ASP A 1 92 ? -10.079 -6.285 10.162 1.00 92.19 92 ASP A CA 1
ATOM 734 C C . ASP A 1 92 ? -9.770 -5.125 11.116 1.00 92.19 92 ASP A C 1
ATOM 736 O O . ASP A 1 92 ? -10.568 -4.799 11.995 1.00 92.19 92 ASP A O 1
ATOM 740 N N . LYS A 1 93 ? -8.642 -4.436 10.898 1.00 88.75 93 LYS A N 1
ATOM 741 C CA . LYS A 1 93 ? -8.260 -3.244 11.667 1.00 88.75 93 LYS A CA 1
ATOM 742 C C . LYS A 1 93 ? -9.297 -2.123 11.538 1.00 88.75 93 LYS A C 1
ATOM 744 O O . LYS A 1 93 ? -9.684 -1.541 12.548 1.00 88.75 93 LYS A O 1
ATOM 749 N N . ILE A 1 94 ? -9.778 -1.848 10.321 1.00 89.19 94 ILE A N 1
ATOM 750 C CA . ILE A 1 94 ? -10.817 -0.832 10.085 1.00 89.19 94 ILE A CA 1
ATOM 751 C C . ILE A 1 94 ? -12.125 -1.199 10.793 1.00 89.19 94 ILE A C 1
ATOM 753 O O . ILE A 1 94 ? -12.744 -0.326 11.402 1.00 89.19 94 ILE A O 1
ATOM 757 N N . ASN A 1 95 ? -12.546 -2.464 10.725 1.00 86.56 95 ASN A N 1
ATOM 758 C CA . ASN A 1 95 ? -13.781 -2.916 11.366 1.00 86.56 95 ASN A CA 1
ATOM 759 C C . ASN A 1 95 ? -13.719 -2.739 12.887 1.00 86.56 95 ASN A C 1
ATOM 761 O O . ASN A 1 95 ? -14.642 -2.174 13.471 1.00 86.56 95 ASN A O 1
ATOM 765 N N . ILE A 1 96 ? -12.601 -3.121 13.511 1.00 83.75 96 ILE A N 1
ATOM 766 C CA . ILE A 1 96 ? -12.378 -2.922 14.950 1.00 83.75 96 ILE A CA 1
ATOM 767 C C . ILE A 1 96 ? -12.444 -1.431 15.314 1.00 83.75 96 ILE A C 1
ATOM 769 O O . ILE A 1 96 ? -13.092 -1.050 16.290 1.00 83.75 96 ILE A O 1
ATOM 773 N N . ASP A 1 97 ? -11.793 -0.563 14.535 1.00 79.44 97 ASP A N 1
ATOM 774 C CA . ASP A 1 97 ? -11.812 0.882 14.785 1.00 79.44 97 ASP A CA 1
ATOM 775 C C . ASP A 1 97 ? -13.220 1.483 14.627 1.00 79.44 97 ASP A C 1
ATOM 777 O O . ASP A 1 97 ? -13.568 2.442 15.322 1.00 79.44 97 ASP A O 1
ATOM 781 N N . TYR A 1 98 ? -14.042 0.922 13.737 1.00 79.56 98 TYR A N 1
ATOM 782 C CA . TYR A 1 98 ? -15.433 1.327 13.551 1.00 79.56 98 TYR A CA 1
ATOM 783 C C . TYR A 1 98 ? -16.316 0.924 14.739 1.00 79.56 98 TYR A C 1
ATOM 785 O O . TYR A 1 98 ? -17.037 1.768 15.275 1.00 79.56 98 TYR A O 1
ATOM 793 N N . GLU A 1 99 ? -16.220 -0.327 15.198 1.00 80.94 99 GLU A N 1
ATOM 794 C CA . GLU A 1 99 ? -16.958 -0.833 16.365 1.00 80.94 99 GLU A CA 1
ATOM 795 C C . GLU A 1 99 ? -16.646 -0.008 17.621 1.00 80.94 99 GLU A C 1
ATOM 797 O O . GLU A 1 99 ? -17.553 0.472 18.303 1.00 80.94 99 GLU A O 1
ATOM 802 N N . ARG A 1 100 ? -15.364 0.290 17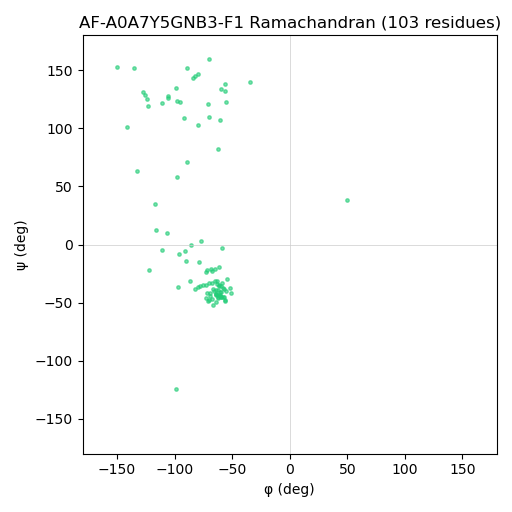.863 1.00 77.00 100 ARG A N 1
ATOM 803 C CA . ARG A 1 100 ? -14.933 1.114 19.006 1.00 77.00 100 ARG A CA 1
ATOM 804 C C . ARG A 1 100 ? -15.478 2.539 18.952 1.00 77.00 100 ARG A C 1
ATOM 806 O O . ARG A 1 100 ? -15.734 3.129 19.998 1.00 77.00 100 ARG A O 1
ATOM 813 N N . LYS A 1 101 ? -15.645 3.126 17.765 1.00 77.12 101 LYS A N 1
ATOM 814 C CA . LYS A 1 101 ? -16.248 4.464 17.627 1.00 77.12 101 LYS A CA 1
ATOM 815 C C . LYS A 1 101 ? -17.746 4.453 17.937 1.00 77.12 101 LYS A C 1
ATOM 817 O O . LYS A 1 101 ? -18.237 5.435 18.487 1.00 77.12 101 LYS A O 1
ATOM 822 N N . MET A 1 102 ? -18.443 3.360 17.626 1.00 73.44 102 MET A N 1
ATOM 823 C CA . MET A 1 102 ? -19.872 3.188 17.916 1.00 73.44 102 MET A CA 1
ATOM 824 C C . MET A 1 102 ? -20.147 2.956 19.405 1.00 73.44 102 MET A C 1
ATOM 826 O O . MET A 1 102 ? -21.140 3.452 19.916 1.00 73.44 102 MET A O 1
ATOM 830 N N . GLU A 1 103 ? -19.263 2.254 20.116 1.00 71.81 103 GLU A N 1
ATOM 831 C CA . GLU A 1 103 ? -19.399 2.037 21.567 1.00 71.81 103 GLU A CA 1
ATOM 832 C C . GLU A 1 103 ? -19.125 3.296 22.410 1.00 71.81 103 GLU A C 1
ATOM 834 O O . GLU A 1 103 ? -19.568 3.381 23.553 1.00 71.81 103 GLU A O 1
ATOM 839 N N . ASN A 1 104 ? -18.388 4.269 21.861 1.00 61.44 104 ASN A N 1
ATOM 840 C CA . ASN A 1 104 ? -17.983 5.501 22.551 1.00 61.44 104 ASN A CA 1
ATOM 841 C C . ASN A 1 104 ? -18.742 6.764 22.080 1.00 61.44 104 ASN A C 1
ATOM 843 O O . ASN A 1 104 ? -18.329 7.870 22.437 1.00 61.44 104 ASN A O 1
ATOM 847 N N . SER A 1 105 ? -19.802 6.616 21.272 1.00 55.25 105 SER A N 1
ATOM 848 C CA . SER A 1 105 ? -20.677 7.707 20.788 1.00 55.25 105 SER A CA 1
ATOM 849 C C . SER A 1 105 ? -22.057 7.640 21.435 1.00 55.25 105 SER A C 1
ATOM 851 O O . SER A 1 105 ? -22.633 8.723 21.679 1.00 55.25 105 SER A O 1
#

Nearest PDB structures (foldseek):
  2xmz-assembly1_A  TM=9.573E-01  e=7.092E-06  Staphylococcus aureus
  3nwo-assembly1_A  TM=8.972E-01  e=4.863E-03  Mycolicibacterium smegmatis MC2 155
  7a6g-assembly1_A  TM=9.296E-01  e=2.800E-02  Pseudomonas syringae pv. tomato
  3wmr-assembly3_C  TM=6.701E-01  e=8.914E-03  Streptomyces halstedii
  1xqx-assembly1_A  TM=6.991E-01  e=8.794E-02  Thermoplasma acidophilum

Radius of gyration: 17.95 Å; Cα contacts (8 Å, |Δi|>4): 100; chains: 1; bounding box: 33×38×53 Å

Mean predicted aligned error: 11.36 Å

Foldseek 3Di:
DDDDDPDPVVVVVVCCVVVPPVPDDPCLVVLLVQPDAAEAEFEPQAPPVVVVSVSSQVRHPRYDYDYDYPDHHPCCVRPVPVVVVSVVVVVVVVVVVVVVVVVVD

Sequence (105 aa):
MTKKSNNSPSVLINYLKEFGTGIMSPLWGFLRNIEYPVLLISGEEDIKYSSITKKMEENIISAEWRIVGNCGHNIHLEQPLEFSLLINSFLDKINIDYERKMENS

pLDDT: mean 76.41, std 17.91, range [33.75, 93.81]

Solvent-accessible surface area (backbone atoms only — not comparable to full-atom values): 6261 Å² total; per-residue (Å²): 138,82,90,81,81,90,71,60,68,68,60,57,50,50,50,46,63,70,66,22,87,88,65,55,72,82,58,69,80,53,36,58,74,41,86,58,83,38,83,43,78,34,17,60,69,24,58,73,58,36,56,50,50,51,57,47,39,79,38,22,81,41,45,46,80,45,74,42,73,94,24,36,85,57,35,68,77,66,38,44,67,61,46,51,50,54,52,51,57,50,50,53,51,52,51,53,57,50,52,58,51,64,77,74,107

Secondary structure (DSSP, 8-state):
--------HHHHHHHHHHS-TTTS--GGGGGGG--S-EEEEEETT-HHHHHHHHHHHTT-TTEEEEEETT--S-HHHHSHHHHHHHHHHHHHHHHHHHHHHHHT-